Protein AF-A0A183V9U9-F1 (afdb_monomer_lite)

Radius of gyration: 29.43 Å; chains: 1; bounding box: 40×90×46 Å

Organism: Toxocara canis (NCBI:txid6265)

pLDDT: mean 79.14, std 19.52, range [44.25, 96.62]

Secondary structure (DSSP, 8-state):
--HHHHHHHHHHHTT--HHHHHHHHHHHHHTT--GGGGGG--HHHHHHTT---HHHHHHHHHHHHHHHHHHHHTTTSSS-S----------------------

Foldseek 3Di:
DDQLVVQLVLLVVLVHDSVVSSVVSVLCVVVVPDLVCLVVDDLVNCVVSVNPPPSSRVSSNVSNVVVVVVVVVVVPPPPPDDDDDDDDDDDDDDDDDDDDDDD

Sequence (103 aa):
MSTAIRWQTFFIEAGIPRKVAAQYAQLFVEQRIKETMLDDIDKATLIDLGITTIGDQIAILRHIRLTKRANVDATLNQRSTGDSDERRERSITASGFTNTAGS

Structure (mmCIF, N/CA/C/O backbone):
data_AF-A0A183V9U9-F1
#
_entry.id   AF-A0A183V9U9-F1
#
loop_
_atom_site.group_PDB
_atom_site.id
_atom_site.type_symbol
_atom_site.label_atom_id
_atom_site.label_alt_id
_atom_site.label_comp_id
_atom_site.label_asym_id
_atom_site.label_entity_id
_atom_site.label_seq_id
_atom_site.pdbx_PDB_ins_code
_atom_site.Cartn_x
_atom_site.Cartn_y
_atom_site.Cartn_z
_atom_site.occupancy
_atom_site.B_iso_or_equiv
_atom_site.auth_seq_id
_atom_site.auth_comp_id
_atom_site.auth_asym_id
_atom_site.auth_atom_id
_atom_site.pdbx_PDB_model_num
ATOM 1 N N . MET A 1 1 ? -3.247 -7.608 -18.247 1.00 56.66 1 MET A N 1
ATOM 2 C CA . MET A 1 1 ? -3.491 -7.304 -16.817 1.00 56.66 1 MET A CA 1
ATOM 3 C C . MET A 1 1 ? -3.369 -5.808 -16.594 1.00 56.66 1 MET A C 1
ATOM 5 O O . MET A 1 1 ? -2.299 -5.258 -16.839 1.00 56.66 1 MET A O 1
ATOM 9 N N . SER A 1 2 ? -4.451 -5.160 -16.168 1.00 81.81 2 SER A N 1
ATOM 10 C CA . SER A 1 2 ? -4.465 -3.736 -15.816 1.00 81.81 2 SER A CA 1
ATOM 11 C C . SER A 1 2 ? -3.589 -3.485 -14.583 1.00 81.81 2 SER A C 1
ATOM 13 O O . SER A 1 2 ? -3.582 -4.304 -13.664 1.00 81.81 2 SER A O 1
ATOM 15 N N . THR A 1 3 ? -2.866 -2.365 -14.538 1.00 86.56 3 THR A N 1
ATOM 16 C CA . THR A 1 3 ? -2.034 -1.954 -13.385 1.00 86.56 3 THR A CA 1
ATOM 17 C C . THR A 1 3 ? -2.824 -1.940 -12.075 1.00 86.56 3 THR A C 1
ATOM 19 O O . THR A 1 3 ? -2.317 -2.395 -11.057 1.00 86.56 3 THR A O 1
ATOM 22 N N . ALA A 1 4 ? -4.094 -1.529 -12.119 1.00 89.94 4 ALA A N 1
ATOM 23 C CA . ALA A 1 4 ? -4.991 -1.545 -10.965 1.00 89.94 4 ALA A CA 1
ATOM 24 C C . ALA A 1 4 ? -5.214 -2.953 -10.382 1.00 89.94 4 ALA A C 1
ATOM 26 O O . ALA A 1 4 ? -5.294 -3.113 -9.172 1.00 89.94 4 ALA A O 1
ATOM 27 N N . ILE A 1 5 ? -5.275 -3.997 -11.215 1.00 93.56 5 ILE A N 1
ATOM 28 C CA . ILE A 1 5 ? -5.476 -5.371 -10.724 1.00 93.56 5 ILE A CA 1
ATOM 29 C C . ILE A 1 5 ? -4.232 -5.851 -9.971 1.00 93.56 5 ILE A C 1
ATOM 31 O O . ILE A 1 5 ? -4.364 -6.500 -8.940 1.00 93.56 5 ILE A O 1
ATOM 35 N N . ARG A 1 6 ? -3.028 -5.490 -10.442 1.00 93.25 6 ARG A N 1
ATOM 36 C CA . ARG A 1 6 ? -1.774 -5.813 -9.739 1.00 93.25 6 ARG A CA 1
ATOM 37 C C . ARG A 1 6 ? -1.731 -5.170 -8.357 1.00 93.25 6 ARG A C 1
ATOM 39 O O . ARG A 1 6 ? -1.502 -5.866 -7.374 1.00 93.25 6 ARG A O 1
ATOM 46 N N . TRP A 1 7 ? -2.039 -3.876 -8.277 1.00 95.19 7 TRP A N 1
ATOM 47 C CA . TRP A 1 7 ? -2.107 -3.176 -6.996 1.00 95.19 7 TRP A CA 1
ATOM 48 C C . TRP A 1 7 ? -3.200 -3.733 -6.082 1.00 95.19 7 TRP A C 1
ATOM 50 O O . TRP A 1 7 ? -2.985 -3.888 -4.886 1.00 95.19 7 TRP A O 1
ATOM 60 N N . GLN A 1 8 ? -4.353 -4.113 -6.632 1.00 96.25 8 GLN A N 1
ATOM 61 C CA . GLN A 1 8 ? -5.411 -4.735 -5.843 1.00 96.25 8 GLN A CA 1
ATOM 62 C C . GLN A 1 8 ? -4.948 -6.062 -5.231 1.00 96.25 8 GLN A C 1
ATOM 64 O O . GLN A 1 8 ? -5.196 -6.297 -4.051 1.00 96.25 8 GLN A O 1
ATOM 69 N N . THR A 1 9 ? -4.274 -6.916 -6.006 1.00 95.00 9 THR A N 1
ATOM 70 C CA . THR A 1 9 ? -3.701 -8.170 -5.498 1.00 95.00 9 THR A CA 1
ATOM 71 C C . THR A 1 9 ? -2.670 -7.903 -4.407 1.00 95.00 9 THR A C 1
ATOM 73 O O . THR A 1 9 ? -2.771 -8.504 -3.345 1.00 95.00 9 THR A O 1
ATOM 76 N N . PHE A 1 10 ? -1.772 -6.936 -4.609 1.00 94.75 10 PHE A N 1
ATOM 77 C CA . PHE A 1 10 ? -0.786 -6.521 -3.607 1.00 94.75 10 PHE A CA 1
ATOM 78 C C . PHE A 1 10 ? -1.438 -6.147 -2.265 1.00 94.75 10 PHE A C 1
ATOM 80 O O . PHE A 1 10 ? -1.027 -6.616 -1.207 1.00 94.75 10 PHE A O 1
ATOM 87 N N . PHE A 1 11 ? -2.510 -5.351 -2.284 1.00 95.88 11 PHE A N 1
ATOM 88 C CA . PHE A 1 11 ? -3.210 -4.988 -1.049 1.00 95.88 11 PHE A CA 1
ATOM 89 C C . PHE A 1 11 ? -3.951 -6.174 -0.418 1.00 95.88 11 PHE A C 1
ATOM 91 O O . PHE A 1 11 ? -3.985 -6.287 0.806 1.00 95.88 11 PHE A O 1
ATOM 98 N N . ILE A 1 12 ? -4.509 -7.083 -1.222 1.00 96.50 12 ILE A N 1
ATOM 99 C CA . ILE A 1 12 ? -5.132 -8.315 -0.714 1.00 96.50 12 ILE A CA 1
ATOM 100 C C . ILE A 1 12 ? -4.090 -9.201 -0.021 1.00 96.50 12 ILE A C 1
ATOM 102 O O . ILE A 1 12 ? -4.350 -9.704 1.070 1.00 96.50 12 ILE A O 1
ATOM 106 N N . GLU A 1 13 ? -2.908 -9.356 -0.614 1.00 95.12 13 GLU A N 1
ATOM 107 C CA . GLU A 1 13 ? -1.787 -10.112 -0.041 1.00 95.12 13 GLU A CA 1
ATOM 108 C C . GLU A 1 13 ? -1.216 -9.447 1.219 1.00 95.12 13 GLU A C 1
ATOM 110 O O . GLU A 1 13 ? -0.765 -10.135 2.135 1.00 95.12 13 GLU A O 1
ATOM 115 N N . ALA A 1 14 ? -1.311 -8.119 1.323 1.00 94.31 14 ALA A N 1
ATOM 116 C CA . ALA A 1 14 ? -1.014 -7.385 2.551 1.00 94.31 14 ALA A CA 1
ATOM 117 C C . ALA A 1 14 ? -2.051 -7.619 3.671 1.00 94.31 14 ALA A C 1
ATOM 119 O O . ALA A 1 14 ? -1.801 -7.246 4.817 1.00 94.31 14 ALA A O 1
ATOM 120 N N . GLY A 1 15 ? -3.196 -8.244 3.372 1.00 94.31 15 GLY A N 1
ATOM 121 C CA . GLY A 1 15 ? -4.280 -8.508 4.323 1.00 94.31 15 GLY A CA 1
ATOM 122 C C . GLY A 1 15 ? -5.418 -7.484 4.290 1.00 94.31 15 GLY A C 1
ATOM 123 O O . GLY A 1 15 ? -6.270 -7.496 5.178 1.00 94.31 15 GLY A O 1
ATOM 124 N N . ILE A 1 16 ? -5.464 -6.609 3.280 1.00 96.19 16 ILE A N 1
ATOM 125 C CA . ILE A 1 16 ? -6.527 -5.611 3.127 1.00 96.19 16 ILE A CA 1
ATOM 126 C C . ILE A 1 16 ? -7.745 -6.242 2.432 1.00 96.19 16 ILE A C 1
ATOM 128 O O . ILE A 1 16 ? -7.603 -6.906 1.399 1.00 96.19 16 ILE A O 1
ATOM 132 N N . PRO A 1 17 ? -8.977 -6.016 2.929 1.00 96.62 17 PRO A N 1
ATOM 133 C CA . PRO A 1 17 ? -10.186 -6.532 2.297 1.00 96.62 17 PRO A CA 1
ATOM 134 C C . PRO A 1 17 ? -10.310 -6.118 0.826 1.00 96.62 17 PRO A C 1
ATOM 136 O O . PRO A 1 17 ? -10.134 -4.950 0.481 1.00 96.62 17 PRO A O 1
ATOM 139 N N . ARG A 1 18 ? -10.725 -7.052 -0.044 1.00 95.06 18 ARG A N 1
ATOM 140 C CA . ARG A 1 18 ? -10.832 -6.865 -1.510 1.00 95.06 18 ARG A CA 1
ATOM 141 C C . ARG A 1 18 ? -11.506 -5.557 -1.939 1.00 95.06 18 ARG A C 1
ATOM 143 O O . ARG A 1 18 ? -11.085 -4.958 -2.929 1.00 95.06 18 ARG A O 1
ATOM 150 N N . LYS A 1 19 ? -12.563 -5.146 -1.230 1.00 93.94 19 LYS A N 1
ATOM 151 C CA . LYS A 1 19 ? -13.316 -3.916 -1.518 1.00 93.94 19 LYS A CA 1
ATOM 152 C C . LYS A 1 19 ? -12.448 -2.668 -1.328 1.00 93.94 19 LYS A C 1
ATOM 154 O O . LYS A 1 19 ? -12.422 -1.818 -2.207 1.00 93.94 19 LYS A O 1
ATOM 159 N N . VAL A 1 20 ? -11.713 -2.601 -0.219 1.00 96.06 20 VAL A N 1
ATOM 160 C CA . VAL A 1 20 ? -10.817 -1.486 0.121 1.00 96.06 20 VAL A CA 1
ATOM 161 C C . VAL A 1 20 ? -9.567 -1.523 -0.763 1.00 96.06 20 VAL A C 1
ATOM 163 O O . VAL A 1 20 ? -9.181 -0.509 -1.337 1.00 96.06 20 VAL A O 1
ATOM 166 N N . ALA A 1 21 ? -9.011 -2.716 -0.987 1.00 96.62 21 ALA A N 1
ATOM 167 C CA . ALA A 1 21 ? -7.883 -2.942 -1.888 1.00 96.62 21 ALA A CA 1
ATOM 168 C C . ALA A 1 21 ? -8.139 -2.415 -3.311 1.00 96.62 21 ALA A C 1
ATOM 170 O O . ALA A 1 21 ? -7.244 -1.843 -3.926 1.00 96.62 21 ALA A O 1
ATOM 171 N N . ALA A 1 22 ? -9.362 -2.571 -3.834 1.00 95.88 22 ALA A N 1
ATOM 172 C CA . ALA A 1 22 ? -9.731 -2.031 -5.142 1.00 95.88 22 ALA A CA 1
ATOM 173 C C . ALA A 1 22 ? -9.655 -0.497 -5.180 1.00 95.88 22 ALA A C 1
ATOM 175 O O . ALA A 1 22 ? -9.209 0.061 -6.178 1.00 95.88 22 ALA A O 1
ATOM 176 N N . GLN A 1 23 ? -10.066 0.176 -4.099 1.00 95.50 23 GLN A N 1
ATOM 177 C CA . GLN A 1 23 ? -10.012 1.637 -3.997 1.00 95.50 23 GLN A CA 1
ATOM 178 C C . GLN A 1 23 ? -8.563 2.123 -3.907 1.00 95.50 23 GLN A C 1
ATOM 180 O O . GLN A 1 23 ? -8.163 2.997 -4.671 1.00 95.50 23 GLN A O 1
ATOM 185 N N . TYR A 1 24 ? -7.749 1.506 -3.048 1.00 96.00 24 TYR A N 1
ATOM 186 C CA . TYR A 1 24 ? -6.330 1.856 -2.908 1.00 96.00 24 TYR A CA 1
ATOM 187 C C . TYR A 1 24 ? -5.537 1.607 -4.188 1.00 96.00 24 TYR A C 1
ATOM 189 O O . TYR A 1 24 ? -4.667 2.395 -4.550 1.00 96.00 24 TYR A O 1
ATOM 197 N N . ALA A 1 25 ? -5.889 0.559 -4.929 1.00 95.75 25 ALA A N 1
ATOM 198 C CA . ALA A 1 25 ? -5.300 0.291 -6.227 1.00 95.75 25 ALA A CA 1
ATOM 199 C C . ALA A 1 25 ? -5.555 1.404 -7.249 1.00 95.75 25 ALA A C 1
ATOM 201 O O . ALA A 1 25 ? -4.646 1.732 -8.009 1.00 95.75 25 ALA A O 1
ATOM 202 N N . GLN A 1 26 ? -6.755 1.995 -7.271 1.00 94.44 26 GLN A N 1
ATOM 203 C CA . GLN A 1 26 ? -7.026 3.142 -8.145 1.00 94.44 26 GLN A CA 1
ATOM 204 C C . GLN A 1 26 ? -6.174 4.342 -7.741 1.00 94.44 26 GLN A C 1
ATOM 206 O O . GLN A 1 26 ? -5.506 4.906 -8.599 1.00 94.44 26 GLN A O 1
ATOM 211 N N . LEU A 1 27 ? -6.093 4.647 -6.442 1.00 94.31 27 LEU A N 1
ATOM 212 C CA . LEU A 1 27 ? -5.265 5.746 -5.932 1.00 94.31 27 LEU A CA 1
ATOM 213 C C . LEU A 1 27 ? -3.792 5.585 -6.337 1.00 94.31 27 LEU A C 1
ATOM 215 O O . LEU A 1 27 ? -3.171 6.529 -6.816 1.00 94.31 27 LEU A O 1
ATOM 219 N N . PHE A 1 28 ? -3.242 4.373 -6.231 1.00 94.31 28 PHE A N 1
ATOM 220 C CA . PHE A 1 28 ? -1.865 4.093 -6.651 1.00 94.31 28 PHE A CA 1
ATOM 221 C C . PHE A 1 28 ? -1.662 4.274 -8.162 1.00 94.31 28 PHE A C 1
ATOM 223 O O . PHE A 1 28 ? -0.620 4.770 -8.589 1.00 94.31 28 PHE A O 1
ATOM 230 N N . VAL A 1 29 ? -2.649 3.909 -8.987 1.00 94.25 29 VAL A N 1
ATOM 231 C CA . VAL A 1 29 ? -2.592 4.128 -10.442 1.00 94.25 29 VAL A CA 1
ATOM 232 C C . VAL A 1 29 ? -2.716 5.610 -10.794 1.00 94.25 29 VAL A C 1
ATOM 234 O O . VAL A 1 29 ? -1.936 6.100 -11.611 1.00 94.25 29 VAL A O 1
ATOM 237 N N . GLU A 1 30 ? -3.657 6.323 -10.178 1.00 93.88 30 GLU A N 1
ATOM 238 C CA . GLU A 1 30 ? -3.902 7.754 -10.388 1.00 93.88 30 GLU A CA 1
ATOM 239 C C . GLU A 1 30 ? -2.672 8.590 -10.029 1.00 93.88 30 GLU A C 1
ATOM 241 O O . GLU A 1 30 ? -2.260 9.461 -10.796 1.00 93.88 30 GLU A O 1
ATOM 246 N N . GLN A 1 31 ? -2.022 8.251 -8.915 1.00 93.88 31 GLN A N 1
ATOM 247 C CA . GLN A 1 31 ? -0.798 8.899 -8.443 1.00 93.88 31 GLN A CA 1
ATOM 248 C C . GLN A 1 31 ? 0.467 8.359 -9.127 1.00 93.88 31 GLN A C 1
ATOM 250 O O . GLN A 1 31 ? 1.579 8.773 -8.809 1.00 93.88 31 GLN A O 1
ATOM 255 N N . ARG A 1 32 ? 0.308 7.457 -10.109 1.00 94.81 32 ARG A N 1
ATOM 256 C CA . ARG A 1 32 ? 1.387 6.852 -10.908 1.00 94.81 32 ARG A CA 1
ATOM 257 C C . ARG A 1 32 ? 2.483 6.199 -10.063 1.00 94.81 32 ARG A C 1
ATOM 259 O O . ARG A 1 32 ? 3.644 6.165 -10.479 1.00 94.81 32 ARG A O 1
ATOM 266 N N . ILE A 1 33 ? 2.107 5.652 -8.912 1.00 92.06 33 ILE A N 1
ATOM 267 C CA . ILE A 1 33 ? 3.017 4.923 -8.035 1.00 92.06 33 ILE A CA 1
ATOM 268 C C . ILE A 1 33 ? 3.492 3.666 -8.765 1.00 92.06 33 ILE A C 1
ATOM 270 O O . ILE A 1 33 ? 2.714 2.953 -9.408 1.00 92.06 33 ILE A O 1
ATOM 274 N N . LYS A 1 34 ? 4.800 3.418 -8.691 1.00 91.19 34 LYS A N 1
ATOM 275 C CA . LYS A 1 34 ? 5.480 2.273 -9.307 1.00 91.19 34 LYS A CA 1
ATOM 276 C C . LYS A 1 34 ? 6.062 1.372 -8.226 1.00 91.19 34 LYS A C 1
ATOM 278 O O . LYS A 1 34 ? 6.380 1.836 -7.139 1.00 91.19 34 LYS A O 1
ATOM 283 N N . GLU A 1 35 ? 6.281 0.101 -8.555 1.00 88.62 35 GLU A N 1
ATOM 284 C CA . GLU A 1 35 ? 6.908 -0.871 -7.643 1.00 88.62 35 GLU A CA 1
ATOM 285 C C . GLU A 1 35 ? 8.293 -0.415 -7.158 1.00 88.62 35 GLU A C 1
ATOM 287 O O . GLU A 1 35 ? 8.638 -0.618 -6.000 1.00 88.62 35 GLU A O 1
ATOM 292 N N . THR A 1 36 ? 9.047 0.295 -8.005 1.00 88.94 36 THR A N 1
ATOM 293 C CA . THR A 1 36 ? 10.360 0.863 -7.656 1.00 88.94 36 THR A CA 1
ATOM 294 C C . THR A 1 36 ? 10.302 1.943 -6.577 1.00 88.94 36 THR A C 1
ATOM 296 O O . THR A 1 36 ? 11.331 2.258 -6.002 1.00 88.94 36 THR A O 1
ATOM 299 N N . MET A 1 37 ? 9.129 2.539 -6.345 1.00 91.69 37 MET A N 1
ATOM 300 C CA . MET A 1 37 ? 8.920 3.605 -5.360 1.00 91.69 37 MET A CA 1
ATOM 301 C C . MET A 1 37 ? 8.417 3.058 -4.022 1.00 91.69 37 MET A C 1
ATOM 303 O O . MET A 1 37 ? 8.266 3.826 -3.083 1.00 91.69 37 MET A O 1
ATOM 307 N N . LEU A 1 38 ? 8.131 1.752 -3.911 1.00 90.88 38 LEU A N 1
ATOM 308 C CA . LEU A 1 38 ? 7.580 1.177 -2.680 1.00 90.88 38 LEU A CA 1
ATOM 309 C C . LEU A 1 38 ? 8.521 1.345 -1.481 1.00 90.88 38 LEU A C 1
ATOM 311 O O . LEU A 1 38 ? 8.035 1.536 -0.371 1.00 90.88 38 LEU A O 1
ATOM 315 N N . ASP A 1 39 ? 9.840 1.317 -1.694 1.00 89.44 39 ASP A N 1
ATOM 316 C CA . ASP A 1 39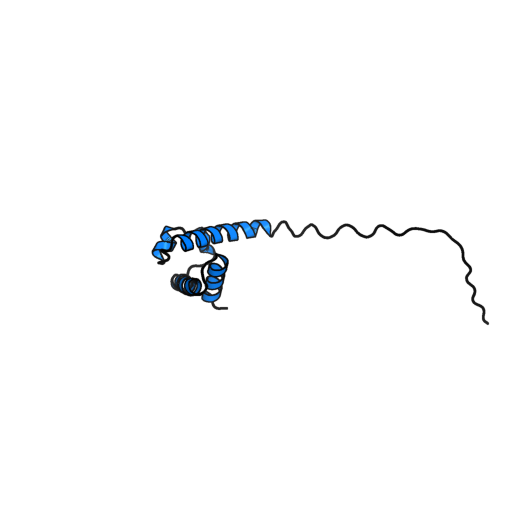 ? 10.834 1.580 -0.644 1.00 89.44 39 ASP A CA 1
ATOM 317 C C . ASP A 1 39 ? 10.789 3.027 -0.118 1.00 89.44 39 ASP A C 1
ATOM 319 O O . ASP A 1 39 ? 11.162 3.258 1.033 1.00 89.44 39 ASP A O 1
ATOM 323 N N . ASP A 1 40 ? 10.293 3.972 -0.922 1.00 91.44 40 ASP A N 1
ATOM 324 C CA . ASP A 1 40 ? 10.183 5.391 -0.567 1.00 91.44 40 ASP A CA 1
ATOM 325 C C . ASP A 1 40 ? 8.834 5.727 0.098 1.00 91.44 40 ASP A C 1
ATOM 327 O O . ASP A 1 40 ? 8.653 6.833 0.606 1.00 91.44 40 ASP A O 1
ATOM 331 N N . ILE A 1 41 ? 7.878 4.786 0.120 1.00 92.56 41 ILE A N 1
ATOM 332 C CA . ILE A 1 41 ? 6.565 4.996 0.740 1.00 92.56 41 ILE A CA 1
ATOM 333 C C . ILE A 1 41 ? 6.673 4.872 2.257 1.00 92.56 41 ILE A C 1
ATOM 335 O O . ILE A 1 41 ? 6.930 3.803 2.819 1.00 92.56 41 ILE A O 1
ATOM 339 N N . ASP A 1 42 ? 6.368 5.973 2.930 1.00 93.44 42 ASP A N 1
ATOM 340 C CA . ASP A 1 42 ? 6.299 6.070 4.376 1.00 93.44 42 ASP A CA 1
ATOM 341 C C . ASP A 1 42 ? 4.856 6.298 4.867 1.00 93.44 42 ASP A C 1
ATOM 343 O O . ASP A 1 42 ? 3.885 6.333 4.105 1.00 93.44 42 ASP A O 1
ATOM 347 N N . LYS A 1 43 ? 4.697 6.442 6.186 1.00 92.81 43 LYS A N 1
ATOM 348 C CA . LYS A 1 43 ? 3.381 6.668 6.790 1.00 92.81 43 LYS A CA 1
ATOM 349 C C . LYS A 1 43 ? 2.755 7.988 6.319 1.00 92.81 43 LYS A C 1
ATOM 351 O O . LYS A 1 43 ? 1.542 8.017 6.131 1.00 92.81 43 LYS A O 1
ATOM 356 N N . ALA A 1 44 ? 3.546 9.051 6.148 1.00 93.94 44 ALA A N 1
ATOM 357 C CA . ALA A 1 44 ? 3.041 10.341 5.688 1.00 93.94 44 ALA A CA 1
ATOM 358 C C . ALA A 1 44 ? 2.499 10.227 4.261 1.00 93.94 44 ALA A C 1
ATOM 360 O O . ALA A 1 44 ? 1.348 10.579 4.032 1.00 93.94 44 ALA A O 1
ATOM 361 N N . THR A 1 45 ? 3.251 9.586 3.361 1.00 93.69 45 THR A N 1
ATOM 362 C CA . THR A 1 45 ? 2.797 9.328 1.988 1.00 93.69 45 THR A CA 1
ATOM 363 C C . THR A 1 45 ? 1.462 8.576 1.955 1.00 93.69 45 THR A C 1
ATOM 365 O O . THR A 1 45 ? 0.557 8.947 1.215 1.00 93.69 45 THR A O 1
ATOM 368 N N . LEU A 1 46 ? 1.281 7.541 2.788 1.00 94.31 46 LEU A N 1
ATOM 369 C CA . LEU A 1 46 ? 0.005 6.812 2.860 1.00 94.31 46 LEU A CA 1
ATOM 370 C C . LEU A 1 46 ? -1.155 7.698 3.338 1.00 94.31 46 LEU A C 1
ATOM 372 O O . LEU A 1 46 ? -2.263 7.590 2.816 1.00 94.31 46 LEU A O 1
ATOM 376 N N . ILE A 1 47 ? -0.907 8.581 4.306 1.00 94.56 47 ILE A N 1
ATOM 377 C CA . ILE A 1 47 ? -1.912 9.530 4.798 1.00 94.56 47 ILE A CA 1
ATOM 378 C C . ILE A 1 47 ? -2.279 10.539 3.705 1.00 94.56 47 ILE A C 1
ATOM 380 O O . ILE A 1 47 ? -3.469 10.767 3.488 1.00 94.56 47 ILE A O 1
ATOM 384 N N . ASP A 1 48 ? -1.291 11.075 2.989 1.00 93.31 48 ASP A N 1
ATOM 385 C CA . ASP A 1 48 ? -1.490 12.033 1.896 1.00 93.31 48 ASP A CA 1
ATOM 386 C C . ASP A 1 48 ? -2.267 11.415 0.722 1.00 93.31 48 ASP A C 1
ATOM 388 O O . ASP A 1 48 ? -3.065 12.086 0.070 1.00 93.31 48 ASP A O 1
ATOM 392 N N . LEU A 1 49 ? -2.114 10.104 0.503 1.00 92.12 49 LEU A N 1
ATOM 393 C CA . LEU A 1 49 ? -2.917 9.325 -0.445 1.00 92.12 49 LEU A CA 1
ATOM 394 C C . LEU A 1 49 ? -4.361 9.075 0.027 1.00 92.12 49 LEU A C 1
ATOM 396 O O . LEU A 1 49 ? -5.165 8.544 -0.733 1.00 92.12 49 LEU A O 1
ATOM 400 N N . GLY A 1 50 ? -4.707 9.421 1.269 1.00 92.19 50 GLY A N 1
ATOM 401 C CA . GLY A 1 50 ? -6.027 9.182 1.859 1.00 92.19 50 GLY A CA 1
ATOM 402 C C . GLY A 1 50 ? -6.176 7.826 2.558 1.00 92.19 50 GLY A C 1
ATOM 403 O O . GLY A 1 50 ? -7.281 7.450 2.956 1.00 92.19 50 GLY A O 1
ATOM 404 N N . ILE A 1 51 ? -5.083 7.086 2.756 1.00 94.00 51 ILE A N 1
ATOM 405 C CA . ILE A 1 51 ? -5.062 5.823 3.503 1.00 94.00 51 ILE A CA 1
ATOM 406 C C . ILE A 1 51 ? -4.856 6.151 4.986 1.00 94.00 51 ILE A C 1
ATOM 408 O O . ILE A 1 51 ? -3.748 6.110 5.516 1.00 94.00 51 ILE A O 1
ATOM 412 N N . THR A 1 52 ? -5.937 6.513 5.678 1.00 93.31 52 THR A N 1
ATOM 413 C CA . THR A 1 52 ? -5.902 6.977 7.081 1.00 93.31 52 THR A CA 1
ATOM 414 C C . THR A 1 52 ? -6.103 5.864 8.114 1.00 93.31 52 THR A C 1
ATOM 416 O O . THR A 1 52 ? -5.767 6.044 9.288 1.00 93.31 52 THR A O 1
ATOM 419 N N . THR A 1 53 ? -6.600 4.696 7.700 1.00 96.44 53 THR A N 1
ATOM 420 C CA . THR A 1 53 ? -6.771 3.534 8.578 1.00 96.44 53 THR A CA 1
ATOM 421 C C . THR A 1 53 ? -5.412 3.026 9.059 1.00 96.44 53 THR A C 1
ATOM 423 O O . THR A 1 53 ? -4.612 2.514 8.277 1.00 96.44 53 THR A O 1
ATOM 426 N N . ILE A 1 54 ? -5.159 3.103 10.369 1.00 95.19 54 ILE A N 1
ATOM 427 C CA . ILE A 1 54 ? -3.874 2.703 10.973 1.00 95.19 54 ILE A CA 1
ATOM 428 C C . ILE A 1 54 ? -3.550 1.226 10.694 1.00 95.19 54 ILE A C 1
ATOM 430 O O . ILE A 1 54 ? -2.401 0.894 10.408 1.00 95.19 54 ILE A O 1
ATOM 434 N N . GLY A 1 55 ? -4.554 0.344 10.751 1.00 96.56 55 GLY A N 1
ATOM 435 C CA . GLY A 1 55 ? -4.381 -1.082 10.450 1.00 96.56 55 GLY A CA 1
ATOM 436 C C . GLY A 1 55 ? -3.867 -1.316 9.029 1.00 96.56 55 GLY A C 1
ATOM 437 O O . GLY A 1 55 ? -2.886 -2.036 8.846 1.00 96.56 55 GLY A O 1
ATOM 438 N N . ASP A 1 56 ? -4.458 -0.628 8.053 1.00 96.25 56 ASP A N 1
ATOM 439 C CA . ASP A 1 56 ? -4.067 -0.732 6.646 1.00 96.25 56 ASP A CA 1
ATOM 440 C C . ASP A 1 56 ? -2.674 -0.136 6.413 1.00 96.25 56 ASP A C 1
ATOM 442 O O . ASP A 1 56 ? -1.848 -0.753 5.747 1.00 96.25 56 ASP A O 1
ATOM 446 N N . GLN A 1 57 ? -2.353 1.005 7.037 1.00 96.06 57 GLN A N 1
ATOM 447 C CA . GLN A 1 57 ? -1.004 1.582 6.975 1.00 96.06 57 GLN A CA 1
ATOM 448 C C . GLN A 1 57 ? 0.059 0.591 7.467 1.00 96.06 57 GLN A C 1
ATOM 450 O O . GLN A 1 57 ? 1.081 0.387 6.812 1.00 96.06 57 GLN A O 1
ATOM 455 N N . ILE A 1 58 ? -0.181 -0.060 8.611 1.00 95.69 58 ILE A N 1
ATOM 456 C CA . ILE A 1 58 ? 0.743 -1.053 9.173 1.00 95.69 58 ILE A CA 1
ATOM 457 C C . ILE A 1 58 ? 0.853 -2.274 8.254 1.00 95.69 58 ILE A C 1
ATOM 459 O O . ILE A 1 58 ? 1.962 -2.765 8.036 1.00 95.69 58 ILE A O 1
ATOM 463 N N . ALA A 1 59 ? -0.270 -2.760 7.722 1.00 96.25 59 ALA A N 1
ATOM 464 C CA . ALA A 1 59 ? -0.318 -3.899 6.812 1.00 96.25 59 ALA A CA 1
ATOM 465 C C . ALA A 1 59 ? 0.500 -3.642 5.534 1.00 96.25 59 ALA A C 1
ATOM 467 O O . ALA A 1 59 ? 1.358 -4.451 5.183 1.00 96.25 59 ALA A O 1
ATOM 468 N N . ILE A 1 60 ? 0.318 -2.477 4.905 1.00 95.12 60 ILE A N 1
ATOM 469 C CA . ILE A 1 60 ? 1.029 -2.067 3.683 1.00 95.12 60 ILE A CA 1
ATOM 470 C C . ILE A 1 60 ? 2.528 -1.935 3.949 1.00 95.12 60 ILE A C 1
ATOM 472 O O . ILE A 1 60 ? 3.334 -2.572 3.272 1.00 95.12 60 ILE A O 1
ATOM 476 N N . LEU A 1 61 ? 2.918 -1.169 4.974 1.00 94.44 61 LEU A N 1
ATOM 477 C CA . LEU A 1 61 ? 4.330 -0.964 5.318 1.00 94.44 61 LEU A CA 1
ATOM 478 C C . LEU A 1 61 ? 5.026 -2.281 5.687 1.00 94.44 61 LEU A C 1
ATOM 480 O O . LEU A 1 61 ? 6.196 -2.488 5.359 1.00 94.44 61 LEU A O 1
ATOM 484 N N . ARG A 1 62 ? 4.321 -3.192 6.368 1.00 93.75 62 ARG A N 1
ATOM 485 C CA . ARG A 1 62 ? 4.829 -4.537 6.658 1.00 93.75 62 ARG A CA 1
ATOM 486 C C . ARG A 1 62 ? 5.016 -5.333 5.369 1.00 93.75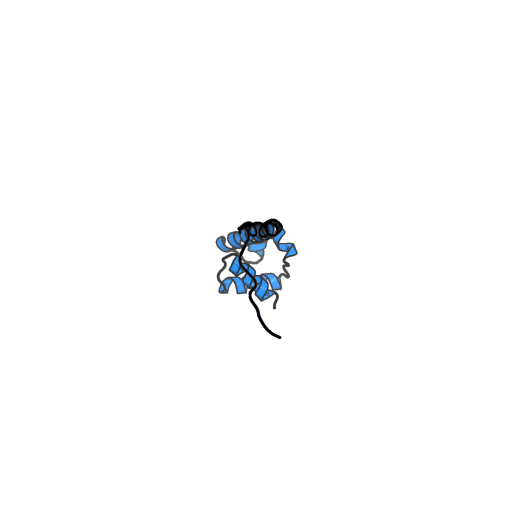 62 ARG A C 1
ATOM 488 O O . ARG A 1 62 ? 6.072 -5.936 5.202 1.00 93.75 62 ARG A O 1
ATOM 495 N N . HIS A 1 63 ? 4.030 -5.327 4.478 1.00 93.88 63 HIS A N 1
ATOM 496 C CA . HIS A 1 63 ? 4.070 -6.099 3.241 1.00 93.88 63 HIS A CA 1
ATOM 497 C C . HIS A 1 63 ? 5.206 -5.640 2.314 1.00 93.88 63 HIS A C 1
ATOM 499 O O . HIS A 1 63 ? 5.992 -6.475 1.882 1.00 93.88 63 HIS A O 1
ATOM 505 N N . ILE A 1 64 ? 5.414 -4.328 2.146 1.00 92.19 64 ILE A N 1
ATOM 506 C CA . ILE A 1 64 ? 6.560 -3.762 1.403 1.00 92.19 64 ILE A CA 1
ATOM 507 C C . ILE A 1 64 ? 7.897 -4.320 1.927 1.00 92.19 64 ILE A C 1
ATOM 509 O O . ILE A 1 64 ? 8.736 -4.802 1.163 1.00 92.19 64 ILE A O 1
ATOM 513 N N . ARG A 1 65 ? 8.082 -4.324 3.255 1.00 89.19 65 ARG A N 1
ATOM 514 C CA . ARG A 1 65 ? 9.299 -4.852 3.898 1.00 89.1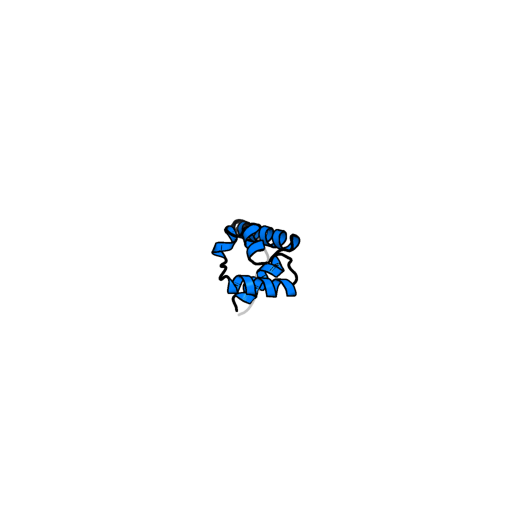9 65 ARG A CA 1
ATOM 515 C C . ARG A 1 65 ? 9.462 -6.359 3.707 1.00 89.19 65 ARG A C 1
ATOM 517 O O . ARG A 1 65 ? 10.595 -6.832 3.631 1.00 89.19 65 ARG A O 1
ATOM 524 N N . LEU A 1 66 ? 8.364 -7.114 3.679 1.00 86.69 66 LEU A N 1
ATOM 525 C CA . LEU A 1 66 ? 8.391 -8.559 3.453 1.00 86.69 66 LEU A CA 1
ATOM 526 C C . LEU A 1 66 ? 8.731 -8.885 2.002 1.00 86.69 66 LEU A C 1
ATOM 528 O O . LEU A 1 66 ? 9.598 -9.720 1.783 1.00 86.69 66 LEU A O 1
ATOM 532 N N . THR A 1 67 ? 8.135 -8.200 1.030 1.00 81.69 67 THR A N 1
ATOM 533 C CA . THR A 1 67 ? 8.423 -8.404 -0.398 1.00 81.69 67 THR A CA 1
ATOM 534 C C . THR A 1 67 ? 9.896 -8.133 -0.713 1.00 81.69 67 THR A C 1
ATOM 536 O O . THR A 1 67 ? 10.528 -8.896 -1.441 1.00 81.69 67 THR A O 1
ATOM 539 N N . LYS A 1 68 ? 10.498 -7.133 -0.054 1.00 72.88 68 LYS A N 1
ATOM 540 C CA . LYS A 1 68 ? 11.947 -6.884 -0.104 1.00 72.88 68 LYS A CA 1
ATOM 541 C C . LYS A 1 68 ? 12.784 -8.055 0.426 1.00 72.88 68 LYS A C 1
ATOM 543 O O . LYS A 1 68 ? 13.836 -8.359 -0.128 1.00 72.88 68 LYS A O 1
ATOM 548 N N . ARG A 1 69 ? 12.334 -8.703 1.507 1.00 68.62 69 ARG A N 1
ATOM 549 C CA . ARG A 1 69 ? 13.032 -9.834 2.145 1.00 68.62 69 ARG A CA 1
ATOM 550 C C . ARG A 1 69 ? 12.803 -11.162 1.419 1.00 68.62 69 ARG A C 1
ATOM 552 O O . ARG A 1 69 ? 13.719 -11.959 1.316 1.00 68.62 69 ARG A O 1
ATOM 559 N N . ALA A 1 70 ? 11.621 -11.398 0.862 1.00 60.69 70 ALA A N 1
ATOM 560 C CA . ALA A 1 70 ? 11.336 -12.617 0.107 1.00 60.69 70 ALA A CA 1
ATOM 561 C C . ALA A 1 70 ? 12.259 -12.762 -1.119 1.00 60.69 70 ALA A C 1
ATOM 563 O O . ALA A 1 70 ? 12.649 -13.871 -1.479 1.00 60.69 70 ALA A O 1
ATOM 564 N N . ASN A 1 71 ? 12.683 -11.639 -1.705 1.00 55.62 71 ASN A N 1
ATOM 565 C CA . ASN A 1 71 ? 13.608 -11.635 -2.834 1.00 55.62 71 ASN A CA 1
ATOM 566 C C . ASN A 1 71 ? 15.045 -12.069 -2.468 1.00 55.62 71 ASN A C 1
ATOM 568 O O . ASN A 1 71 ? 15.810 -12.410 -3.366 1.00 55.62 71 ASN A O 1
ATOM 572 N N . VAL A 1 72 ? 15.424 -12.080 -1.178 1.00 54.94 72 VAL A N 1
ATOM 573 C CA . VAL A 1 72 ? 16.740 -12.583 -0.729 1.00 54.94 72 VAL A CA 1
ATOM 574 C C . VAL A 1 72 ? 16.732 -14.056 -0.306 1.00 54.94 72 VAL A C 1
ATOM 576 O O . VAL A 1 72 ? 17.792 -14.669 -0.307 1.00 54.94 72 VAL A O 1
ATOM 579 N N . ASP A 1 73 ? 15.571 -14.647 -0.004 1.00 46.53 73 ASP A N 1
ATOM 580 C CA . ASP A 1 73 ? 15.459 -16.068 0.381 1.00 46.53 73 ASP A CA 1
ATOM 581 C C . ASP A 1 73 ? 15.255 -17.006 -0.826 1.00 46.53 73 ASP A C 1
ATOM 583 O O . ASP A 1 73 ? 15.707 -18.154 -0.829 1.00 46.53 73 ASP A O 1
ATOM 587 N N . ALA A 1 74 ? 14.631 -16.519 -1.906 1.00 50.19 74 ALA A N 1
ATOM 588 C CA . ALA A 1 74 ? 14.378 -17.318 -3.109 1.00 50.19 74 ALA A CA 1
ATOM 589 C C . ALA A 1 74 ? 15.657 -17.781 -3.844 1.00 50.19 74 ALA A C 1
ATOM 591 O O . ALA A 1 74 ? 15.601 -18.720 -4.636 1.00 50.19 74 ALA A O 1
ATOM 592 N N . THR A 1 75 ? 16.817 -17.177 -3.573 1.00 48.34 75 THR A N 1
ATOM 593 C CA . THR A 1 75 ? 18.106 -17.552 -4.180 1.00 48.34 75 THR A CA 1
ATOM 594 C C . THR A 1 75 ? 18.842 -18.684 -3.451 1.00 48.34 75 THR A C 1
ATOM 596 O O . THR A 1 75 ? 19.830 -19.183 -3.990 1.00 48.34 75 THR A O 1
ATOM 599 N N . LEU A 1 76 ? 18.376 -19.149 -2.280 1.00 53.41 76 LEU A N 1
ATOM 600 C CA . LEU A 1 76 ? 19.083 -20.176 -1.494 1.00 53.41 76 LEU A CA 1
ATOM 601 C C . LEU A 1 76 ? 18.477 -21.592 -1.572 1.00 53.41 76 LEU A C 1
ATOM 603 O O . LEU A 1 76 ? 19.170 -22.564 -1.277 1.00 53.41 76 LEU A O 1
ATOM 607 N N . ASN A 1 77 ? 17.221 -21.751 -2.005 1.00 46.56 77 ASN A N 1
ATOM 608 C CA . ASN A 1 77 ? 16.512 -23.041 -1.926 1.00 46.56 77 ASN A CA 1
ATOM 609 C C . ASN A 1 77 ? 16.631 -23.943 -3.178 1.00 46.56 77 ASN A C 1
ATOM 611 O O . ASN A 1 77 ? 15.975 -24.977 -3.263 1.00 46.56 77 ASN A O 1
ATOM 615 N N . GLN A 1 78 ? 17.467 -23.601 -4.164 1.00 50.12 78 GLN A N 1
ATOM 616 C CA . GLN A 1 78 ? 17.580 -24.373 -5.415 1.00 50.12 78 GLN A CA 1
ATOM 617 C C . GLN A 1 78 ? 18.738 -25.395 -5.430 1.00 50.12 78 GLN A C 1
ATOM 619 O O . GLN A 1 78 ? 19.143 -25.841 -6.501 1.00 50.12 78 GLN A O 1
ATOM 624 N N . ARG A 1 79 ? 19.308 -25.763 -4.268 1.00 48.66 79 ARG A N 1
ATOM 625 C CA . ARG A 1 79 ? 20.520 -26.611 -4.199 1.00 48.66 79 ARG A CA 1
ATOM 626 C C . ARG A 1 79 ? 20.437 -27.906 -3.388 1.00 48.66 79 ARG A C 1
ATOM 628 O O . ARG A 1 79 ? 21.456 -28.576 -3.271 1.00 48.66 79 ARG A O 1
ATOM 635 N N . SER A 1 80 ? 19.263 -28.305 -2.903 1.00 52.81 80 SER A N 1
ATOM 636 C CA . SER A 1 80 ? 19.148 -29.495 -2.047 1.00 52.81 80 SER A CA 1
ATOM 637 C C . SER A 1 80 ? 17.945 -30.361 -2.410 1.00 52.81 80 SER A C 1
ATOM 639 O O . SER A 1 80 ? 16.983 -30.450 -1.655 1.00 52.81 80 SER A O 1
ATOM 641 N N . THR A 1 81 ? 17.964 -30.999 -3.579 1.00 52.66 81 THR A N 1
ATOM 642 C CA . THR A 1 81 ? 17.163 -32.214 -3.829 1.00 52.66 81 THR A CA 1
ATOM 643 C C . THR A 1 81 ? 17.759 -32.956 -5.019 1.00 52.66 81 THR A C 1
ATOM 645 O O . THR A 1 81 ? 17.396 -32.729 -6.167 1.00 52.66 81 THR A O 1
ATOM 648 N N . GLY A 1 82 ? 18.764 -33.782 -4.754 1.00 55.12 82 GLY A N 1
ATOM 649 C CA . GLY A 1 82 ? 19.445 -34.536 -5.800 1.00 55.12 82 GLY A CA 1
ATOM 650 C C . GLY A 1 82 ? 20.636 -35.318 -5.277 1.00 55.12 82 GLY A C 1
ATOM 651 O O . GLY A 1 82 ? 21.687 -35.289 -5.900 1.00 55.12 82 GLY A O 1
ATOM 652 N N . ASP A 1 83 ? 20.506 -35.950 -4.114 1.00 53.91 83 ASP A N 1
ATOM 653 C CA . ASP A 1 83 ? 21.454 -36.976 -3.692 1.00 53.91 83 ASP A CA 1
ATOM 654 C C . ASP A 1 83 ? 20.745 -37.973 -2.777 1.00 53.91 83 ASP A C 1
ATOM 656 O O . ASP A 1 83 ? 19.970 -37.566 -1.912 1.00 53.91 83 ASP A O 1
ATOM 660 N N . SER A 1 84 ? 21.074 -39.252 -2.952 1.00 58.00 84 SER A N 1
ATOM 661 C CA . SER A 1 84 ? 20.573 -40.440 -2.239 1.00 58.00 84 SER A CA 1
ATOM 662 C C . SER A 1 84 ? 19.343 -41.130 -2.843 1.00 58.00 84 SER A C 1
ATOM 664 O O . SER A 1 84 ? 18.233 -40.892 -2.390 1.00 58.00 84 SER A O 1
ATOM 666 N N . ASP A 1 85 ? 19.552 -42.031 -3.817 1.00 54.62 85 ASP A N 1
ATOM 667 C CA . ASP A 1 85 ? 19.036 -43.420 -3.729 1.00 54.62 85 ASP A CA 1
ATOM 668 C C . ASP A 1 85 ? 19.480 -44.324 -4.906 1.00 54.62 85 ASP A C 1
ATOM 670 O O . ASP A 1 85 ? 18.671 -44.859 -5.656 1.00 54.62 85 ASP A O 1
ATOM 674 N N . GLU A 1 86 ? 20.788 -44.568 -5.067 1.00 56.75 86 GLU A N 1
ATOM 675 C CA . GLU A 1 86 ? 21.249 -45.700 -5.897 1.00 56.75 86 GLU A CA 1
ATOM 676 C C . GLU A 1 86 ? 22.389 -46.466 -5.216 1.00 56.75 86 GLU A C 1
ATOM 678 O O . GLU A 1 86 ? 23.530 -46.537 -5.668 1.00 56.75 86 GLU A O 1
ATOM 683 N N . ARG A 1 87 ? 22.088 -47.038 -4.045 1.00 60.59 87 ARG A N 1
ATOM 684 C CA . ARG A 1 87 ? 22.978 -48.009 -3.401 1.00 60.59 87 ARG A CA 1
ATOM 685 C C . ARG A 1 87 ? 22.188 -49.059 -2.638 1.00 60.59 87 ARG A C 1
ATOM 687 O O . ARG A 1 87 ? 22.003 -48.916 -1.434 1.00 60.59 87 ARG A O 1
ATOM 694 N N . ARG A 1 88 ? 21.812 -50.126 -3.349 1.00 59.53 88 ARG A N 1
ATOM 695 C CA . ARG A 1 88 ? 21.549 -51.531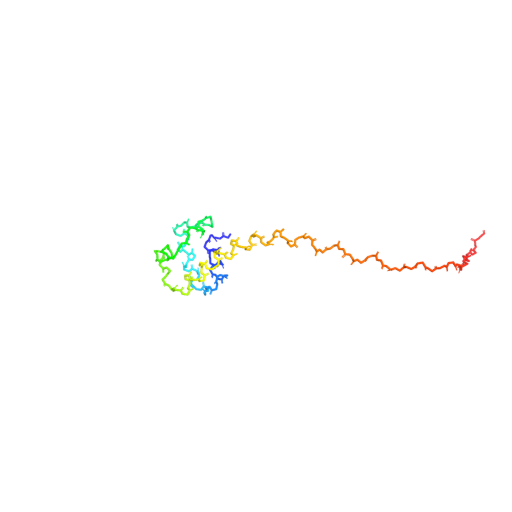 -2.937 1.00 59.53 88 ARG A CA 1
ATOM 696 C C . ARG A 1 88 ? 20.629 -52.080 -4.034 1.00 59.53 88 ARG A C 1
ATOM 698 O O . ARG A 1 88 ? 19.587 -51.501 -4.260 1.00 59.53 88 ARG A O 1
ATOM 705 N N . GLU A 1 89 ? 21.018 -53.070 -4.831 1.00 53.56 8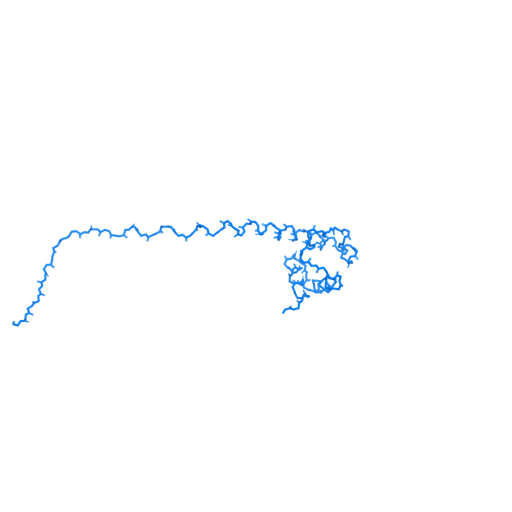9 GLU A N 1
ATOM 706 C CA . GLU A 1 89 ? 21.120 -54.481 -4.438 1.00 53.56 89 GLU A CA 1
ATOM 707 C C . GLU A 1 89 ? 22.241 -55.194 -5.228 1.00 53.56 89 GLU A C 1
ATOM 709 O O . GLU A 1 89 ? 22.295 -55.162 -6.448 1.00 53.56 89 GLU A O 1
ATOM 714 N N . ARG A 1 90 ? 23.306 -55.623 -4.541 1.00 50.28 90 ARG A N 1
ATOM 715 C CA . ARG A 1 90 ? 23.598 -57.023 -4.154 1.00 50.28 90 ARG A CA 1
ATOM 716 C C . ARG A 1 90 ? 23.966 -57.943 -5.324 1.00 50.28 90 ARG A C 1
ATOM 718 O O . ARG A 1 90 ? 23.135 -58.602 -5.934 1.00 50.28 90 ARG A O 1
ATOM 725 N N . SER A 1 91 ? 25.276 -58.086 -5.483 1.00 53.69 91 SER A N 1
ATOM 726 C CA . SER A 1 91 ? 25.931 -59.324 -5.884 1.00 53.69 91 SER A CA 1
ATOM 727 C C . SER A 1 91 ? 25.392 -60.519 -5.083 1.00 53.69 91 SER A C 1
ATOM 729 O O . SER A 1 91 ? 25.573 -60.592 -3.868 1.00 53.69 91 SER A O 1
ATOM 731 N N . ILE A 1 92 ? 24.774 -61.477 -5.776 1.00 60.34 92 ILE A N 1
ATOM 732 C CA . ILE A 1 92 ? 24.709 -62.875 -5.344 1.00 60.34 92 ILE A CA 1
ATOM 733 C C . ILE A 1 92 ? 25.199 -63.735 -6.513 1.00 60.34 92 ILE A C 1
ATOM 735 O O . ILE A 1 92 ? 24.783 -63.603 -7.659 1.00 60.34 92 ILE A O 1
ATOM 739 N N . THR A 1 93 ? 26.178 -64.553 -6.171 1.00 55.03 93 THR A N 1
ATOM 740 C CA . THR A 1 93 ? 26.959 -65.519 -6.935 1.00 55.03 93 THR A CA 1
ATOM 741 C C . THR A 1 93 ? 26.161 -66.515 -7.781 1.00 55.03 93 THR A C 1
ATOM 743 O O . THR A 1 93 ? 25.239 -67.152 -7.292 1.00 55.03 93 THR A O 1
ATOM 746 N N . ALA A 1 94 ? 26.660 -66.702 -9.005 1.00 49.94 94 ALA A N 1
ATOM 747 C CA . ALA A 1 94 ? 26.971 -67.963 -9.683 1.00 49.94 94 ALA A CA 1
ATOM 748 C C . ALA A 1 94 ? 25.963 -69.138 -9.682 1.00 49.94 94 ALA A C 1
ATOM 750 O O . ALA A 1 94 ? 25.686 -69.752 -8.656 1.00 49.94 94 ALA A O 1
ATOM 751 N N . SER A 1 95 ? 25.723 -69.601 -10.918 1.00 50.62 95 SER A N 1
ATOM 752 C CA . SER A 1 95 ? 25.431 -70.982 -11.356 1.00 50.62 95 SER A CA 1
ATOM 753 C C . SER A 1 95 ? 23.962 -71.329 -11.604 1.00 50.62 95 SER A C 1
ATOM 755 O O . SER A 1 95 ? 23.156 -71.391 -10.684 1.00 50.62 95 SER A O 1
ATOM 757 N N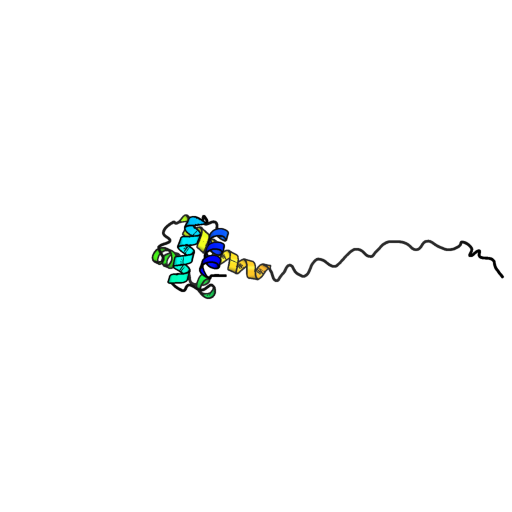 . GLY A 1 96 ? 23.644 -71.655 -12.863 1.00 45.94 96 GLY A N 1
ATOM 758 C CA . GLY A 1 96 ? 22.357 -72.246 -13.234 1.00 45.94 96 GLY A CA 1
ATOM 759 C C . GLY A 1 96 ? 22.090 -72.304 -14.740 1.00 45.94 96 GLY A C 1
ATOM 760 O O . GLY A 1 96 ? 21.241 -71.574 -15.225 1.00 45.94 96 GLY A O 1
ATOM 761 N N . PHE A 1 97 ? 22.832 -73.160 -15.452 1.00 46.44 97 PHE A N 1
ATOM 762 C CA . PHE A 1 97 ? 22.435 -73.882 -16.676 1.00 46.44 97 PHE A CA 1
ATOM 763 C C . PHE A 1 97 ? 21.595 -73.155 -17.750 1.00 46.44 97 PHE A C 1
ATOM 765 O O . PHE A 1 97 ? 20.371 -73.080 -17.674 1.00 46.44 97 PHE A O 1
ATOM 772 N N . THR A 1 98 ? 22.235 -72.787 -18.865 1.00 57.69 98 THR A N 1
ATOM 773 C CA . THR A 1 98 ? 21.535 -72.603 -20.145 1.00 57.69 98 THR A CA 1
ATOM 774 C C . THR A 1 98 ? 21.173 -73.969 -20.726 1.00 57.69 98 THR A C 1
ATOM 776 O O . THR A 1 98 ? 22.060 -74.744 -21.083 1.00 57.69 98 THR A O 1
ATOM 779 N N . ASN A 1 99 ? 19.879 -74.249 -20.848 1.00 47.94 99 ASN A N 1
ATOM 780 C CA . ASN A 1 99 ? 19.355 -75.359 -21.633 1.00 47.94 99 ASN A CA 1
ATOM 781 C C . ASN A 1 99 ? 18.560 -74.756 -22.797 1.00 47.94 99 ASN A C 1
ATOM 783 O O . ASN A 1 99 ? 17.572 -74.070 -22.553 1.00 47.94 99 ASN A O 1
ATOM 787 N N . THR A 1 100 ? 18.973 -74.974 -24.047 1.00 52.78 100 THR A N 1
ATOM 788 C CA . THR A 1 100 ? 18.093 -74.854 -25.224 1.00 52.78 100 THR A CA 1
ATOM 789 C C . THR A 1 100 ? 18.655 -75.722 -26.345 1.00 52.78 100 THR A C 1
ATOM 791 O O . THR A 1 100 ? 19.755 -75.499 -26.842 1.00 52.78 100 THR A O 1
ATOM 794 N N . ALA A 1 101 ? 17.881 -76.747 -26.682 1.00 48.66 101 ALA A N 1
ATOM 795 C CA . ALA A 1 101 ? 18.071 -77.642 -27.807 1.00 48.66 101 ALA A CA 1
ATOM 796 C C . ALA A 1 101 ? 17.608 -76.989 -29.120 1.00 48.66 101 ALA A C 1
ATOM 798 O O . ALA A 1 101 ? 16.681 -76.180 -29.104 1.00 48.66 101 ALA A O 1
ATOM 799 N N . GLY A 1 102 ? 18.171 -77.442 -30.245 1.00 53.72 102 GLY A N 1
ATOM 800 C CA . GLY A 1 102 ? 17.456 -77.465 -31.525 1.00 53.72 102 GLY A CA 1
ATOM 801 C C . GLY A 1 102 ? 18.195 -76.876 -32.724 1.00 53.72 102 GLY A C 1
ATOM 802 O O . GLY A 1 102 ? 17.952 -75.726 -33.080 1.00 53.72 102 GLY A O 1
ATOM 803 N N . SER A 1 103 ? 18.996 -77.691 -33.415 1.00 44.25 103 SER A N 1
ATOM 804 C CA . SER A 1 103 ? 18.724 -78.230 -34.772 1.00 44.25 103 SER A CA 1
ATOM 805 C C . SER A 1 103 ? 19.984 -78.862 -35.354 1.00 44.25 103 SER A C 1
ATOM 807 O O . SER A 1 103 ? 21.047 -78.209 -35.287 1.00 44.25 103 SER A O 1
#

InterPro domains:
  IPR001660 Sterile alpha motif domain [PS50105] (1-70)
  IPR013761 Sterile alpha motif/pointed domain superfamily [G3DSA:1.10.150.50] (4-74)
  IPR013761 Sterile alpha motif/pointed domain superfamily [SSF47769] (22-72)
  IPR039161 Uncharacterized protein C19orf47-like [PTHR21359] (3-94)